Protein AF-A0AAU4YVR7-F1 (afdb_monomer_lite)

Sequence (66 aa):
MIPMTIGTVVATTGLIFLADSKGTATKVYAFYADFMPVGRATVNSIRFAGAIAVLVGGFWIATAVI

Radius of gyration: 13.68 Å; chains: 1; bounding box: 30×18×41 Å

pLDDT: mean 83.33, std 8.29, range [57.34, 92.25]

Structure (mmCIF, N/CA/C/O backbone):
data_AF-A0AAU4YVR7-F1
#
_entry.id   AF-A0AAU4YVR7-F1
#
loop_
_atom_site.group_PDB
_atom_site.id
_atom_site.type_symbol
_atom_site.label_atom_id
_atom_site.label_alt_id
_atom_site.label_comp_id
_atom_site.label_asym_id
_atom_site.label_entity_id
_atom_site.label_seq_id
_atom_site.pdbx_PDB_ins_code
_atom_site.Cartn_x
_atom_site.Cartn_y
_atom_site.Cartn_z
_atom_site.occupancy
_atom_site.B_iso_or_equiv
_atom_site.auth_seq_id
_atom_site.auth_comp_id
_atom_site.auth_asym_id
_atom_site.auth_atom_id
_atom_site.pdbx_PDB_model_num
ATOM 1 N N . MET A 1 1 ? 7.330 -5.674 -22.038 1.00 61.66 1 MET A N 1
ATOM 2 C CA . MET A 1 1 ? 5.953 -5.158 -21.819 1.00 61.66 1 MET A CA 1
ATOM 3 C C . MET A 1 1 ? 5.381 -5.561 -20.462 1.00 61.66 1 MET A C 1
ATOM 5 O O . MET A 1 1 ? 5.077 -4.675 -19.681 1.00 61.66 1 MET A O 1
ATOM 9 N N . ILE A 1 2 ? 5.297 -6.859 -20.143 1.00 70.94 2 ILE A N 1
ATOM 10 C CA . ILE A 1 2 ? 4.752 -7.376 -18.867 1.00 70.94 2 ILE A CA 1
ATOM 11 C C . ILE A 1 2 ? 5.339 -6.706 -17.596 1.00 70.94 2 ILE A C 1
ATOM 13 O O . ILE A 1 2 ? 4.546 -6.266 -16.763 1.00 70.94 2 ILE A O 1
ATOM 17 N N . PRO A 1 3 ? 6.671 -6.538 -17.429 1.00 74.06 3 PRO A N 1
ATOM 18 C CA . PRO A 1 3 ? 7.227 -5.9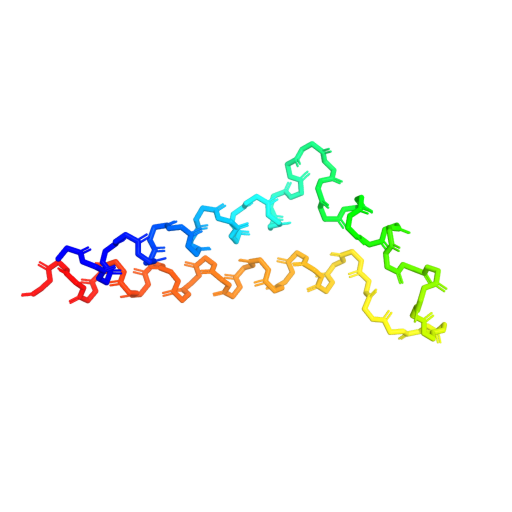27 -16.211 1.00 74.06 3 PRO A CA 1
ATOM 19 C C . PRO A 1 3 ? 6.873 -4.439 -16.052 1.00 74.06 3 PRO A C 1
ATOM 21 O O . PRO A 1 3 ? 6.640 -3.978 -14.938 1.00 74.06 3 PRO A O 1
ATOM 24 N N . MET A 1 4 ? 6.737 -3.706 -17.161 1.00 82.25 4 MET A N 1
ATOM 25 C C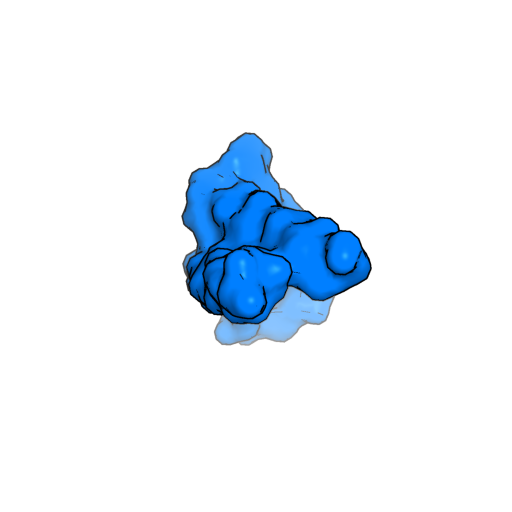A . MET A 1 4 ? 6.320 -2.299 -17.166 1.00 82.25 4 MET A CA 1
ATOM 26 C C . MET A 1 4 ? 4.864 -2.141 -16.714 1.00 82.25 4 MET A C 1
ATOM 28 O O . MET A 1 4 ? 4.544 -1.261 -15.915 1.00 82.25 4 MET A O 1
ATOM 32 N N . THR A 1 5 ? 3.978 -3.012 -17.204 1.00 86.75 5 THR A N 1
ATOM 33 C CA . THR A 1 5 ? 2.563 -3.020 -16.816 1.00 86.75 5 THR A CA 1
ATOM 34 C C . THR A 1 5 ? 2.409 -3.341 -15.332 1.00 86.75 5 THR A C 1
ATOM 36 O O . THR A 1 5 ? 1.693 -2.631 -14.630 1.00 86.75 5 THR A O 1
ATOM 39 N N . ILE A 1 6 ? 3.131 -4.351 -14.834 1.00 86.06 6 ILE A N 1
ATOM 40 C CA . ILE A 1 6 ? 3.122 -4.716 -13.410 1.00 86.06 6 ILE A CA 1
ATOM 41 C C . ILE A 1 6 ? 3.646 -3.555 -12.559 1.00 86.06 6 ILE A C 1
ATOM 43 O O . ILE A 1 6 ? 2.972 -3.145 -11.616 1.00 86.06 6 ILE A O 1
ATOM 47 N N . GLY A 1 7 ? 4.793 -2.972 -12.921 1.00 85.94 7 GLY A N 1
ATOM 48 C CA . GLY A 1 7 ? 5.370 -1.837 -12.196 1.00 85.94 7 GLY A CA 1
ATOM 49 C C . GLY A 1 7 ? 4.422 -0.637 -12.132 1.00 85.94 7 GLY A C 1
ATOM 50 O O . GLY A 1 7 ? 4.251 -0.040 -11.071 1.00 85.94 7 GLY A O 1
ATOM 51 N N . THR A 1 8 ? 3.729 -0.344 -13.236 1.00 89.25 8 THR A N 1
ATOM 52 C CA . THR A 1 8 ? 2.752 0.753 -13.314 1.00 89.25 8 THR A CA 1
ATOM 53 C C . THR A 1 8 ? 1.558 0.499 -12.405 1.00 89.25 8 THR A C 1
ATOM 55 O O . THR A 1 8 ? 1.230 1.351 -11.586 1.00 89.25 8 THR A O 1
ATOM 58 N N . VAL A 1 9 ? 0.945 -0.687 -12.471 1.00 91.44 9 VAL A N 1
ATOM 59 C CA . VAL A 1 9 ? -0.203 -1.034 -11.615 1.00 91.44 9 VAL A CA 1
ATOM 60 C C . VAL A 1 9 ? 0.177 -0.968 -10.137 1.00 91.44 9 VAL A C 1
ATOM 62 O O . VAL A 1 9 ? -0.563 -0.386 -9.340 1.00 91.44 9 VAL A O 1
ATOM 65 N N . VAL A 1 10 ? 1.340 -1.509 -9.766 1.00 90.62 10 VAL A N 1
ATOM 66 C CA . VAL A 1 10 ? 1.831 -1.499 -8.380 1.00 90.62 10 VAL A CA 1
ATOM 67 C C . VAL A 1 10 ? 2.101 -0.068 -7.906 1.00 90.62 10 VAL A C 1
ATOM 69 O O . VAL A 1 10 ? 1.648 0.303 -6.822 1.00 90.62 10 VAL A O 1
ATOM 72 N N . ALA A 1 11 ? 2.745 0.766 -8.728 1.00 90.19 11 ALA A N 1
ATOM 73 C CA . ALA A 1 11 ? 3.027 2.157 -8.384 1.00 90.19 11 ALA A CA 1
ATOM 74 C C . ALA A 1 11 ? 1.748 2.994 -8.243 1.00 90.19 11 ALA A C 1
ATOM 76 O O . ALA A 1 11 ? 1.588 3.717 -7.260 1.00 90.19 11 ALA A O 1
ATOM 77 N N . THR A 1 12 ? 0.807 2.883 -9.188 1.00 91.12 12 THR A N 1
ATOM 78 C CA . THR A 1 12 ? -0.458 3.632 -9.138 1.00 91.12 12 THR A CA 1
ATOM 79 C C . THR A 1 12 ? -1.309 3.201 -7.946 1.00 91.12 12 THR A C 1
ATOM 81 O O . THR A 1 12 ? -1.849 4.047 -7.236 1.00 91.12 12 THR A O 1
ATOM 84 N N . THR A 1 13 ? -1.382 1.897 -7.671 1.00 89.38 13 THR A N 1
ATOM 85 C CA . THR A 1 13 ? -2.102 1.365 -6.505 1.00 89.38 13 THR A CA 1
ATOM 86 C C . THR A 1 13 ? -1.461 1.842 -5.203 1.00 89.38 13 THR A C 1
ATOM 88 O O . THR A 1 13 ? -2.157 2.321 -4.308 1.00 89.38 13 THR A O 1
ATOM 91 N N . GLY A 1 14 ? -0.129 1.794 -5.115 1.00 89.19 14 GLY A N 1
ATOM 92 C CA . GLY A 1 14 ? 0.617 2.326 -3.979 1.00 89.19 14 GLY A CA 1
ATOM 93 C C . GLY A 1 14 ? 0.350 3.811 -3.742 1.00 89.19 14 GLY A C 1
ATOM 94 O O . GLY A 1 14 ? 0.131 4.224 -2.604 1.00 89.19 14 GLY A O 1
ATOM 95 N N . LEU A 1 15 ? 0.284 4.604 -4.815 1.00 91.38 15 LEU A N 1
ATOM 96 C CA . LEU A 1 15 ? 0.015 6.039 -4.746 1.00 91.38 15 LEU A CA 1
ATOM 97 C C . LEU A 1 15 ? -1.391 6.328 -4.205 1.00 91.38 15 LEU A C 1
ATOM 99 O O . LEU A 1 15 ? -1.552 7.215 -3.368 1.00 91.38 15 LEU A O 1
ATOM 103 N N . ILE A 1 16 ? -2.397 5.559 -4.638 1.00 91.25 16 ILE A N 1
ATOM 104 C CA . ILE A 1 16 ? -3.781 5.673 -4.148 1.00 91.25 16 ILE A CA 1
ATOM 105 C C . ILE A 1 16 ? -3.840 5.437 -2.635 1.00 91.25 16 ILE A C 1
ATOM 107 O O . ILE A 1 16 ? -4.500 6.200 -1.926 1.00 91.25 16 ILE A O 1
ATOM 111 N N . PHE A 1 17 ? -3.127 4.422 -2.139 1.00 87.88 17 PHE A N 1
ATOM 112 C CA . PHE A 1 17 ? -3.043 4.134 -0.708 1.00 87.88 17 PHE A CA 1
ATOM 113 C C . PHE A 1 17 ? -2.247 5.188 0.059 1.00 87.88 17 PHE A C 1
ATOM 115 O O . PHE A 1 17 ? -2.698 5.642 1.106 1.00 87.88 17 PHE A O 1
ATOM 122 N N . LEU A 1 18 ? -1.093 5.615 -0.455 1.00 88.69 18 LEU A N 1
ATOM 123 C CA . LEU A 1 18 ? -0.228 6.603 0.193 1.00 88.69 18 LEU A CA 1
ATOM 124 C C . LEU A 1 18 ? -0.924 7.961 0.366 1.00 88.69 18 LEU A C 1
ATOM 126 O O . LEU A 1 18 ? -0.903 8.550 1.455 1.00 88.69 18 LEU A O 1
ATOM 130 N N . ALA A 1 19 ? -1.557 8.440 -0.705 1.00 88.62 19 ALA A N 1
ATOM 131 C CA . ALA A 1 19 ? -2.290 9.702 -0.727 1.00 88.62 19 ALA A CA 1
ATOM 132 C C . ALA A 1 19 ? -3.644 9.626 -0.002 1.00 88.62 19 ALA A C 1
ATOM 134 O O . ALA A 1 19 ? -4.306 10.649 0.135 1.00 88.62 19 ALA A O 1
ATOM 135 N N . ASP A 1 20 ? -4.064 8.430 0.428 1.00 87.50 20 ASP A N 1
ATOM 136 C CA . ASP A 1 20 ? -5.409 8.151 0.938 1.00 87.50 20 ASP 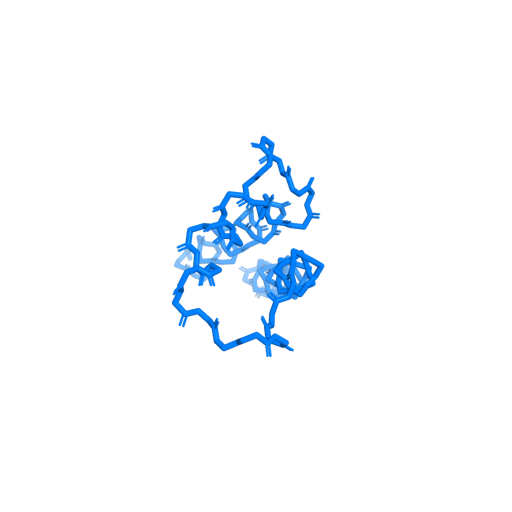A CA 1
ATOM 137 C C . ASP A 1 20 ? -6.512 8.740 0.035 1.00 87.50 20 ASP A C 1
ATOM 139 O O . ASP A 1 20 ? -7.479 9.360 0.483 1.00 87.50 20 ASP A O 1
ATOM 143 N N . SER A 1 21 ? -6.356 8.577 -1.284 1.00 83.94 21 SER A N 1
ATOM 144 C CA . SER A 1 21 ? -7.261 9.190 -2.259 1.00 83.94 21 SER A CA 1
ATOM 145 C C . SER A 1 21 ? -8.690 8.695 -2.031 1.00 83.94 21 SER A C 1
ATOM 147 O O . SER A 1 21 ? -8.925 7.490 -1.945 1.00 83.94 21 SER 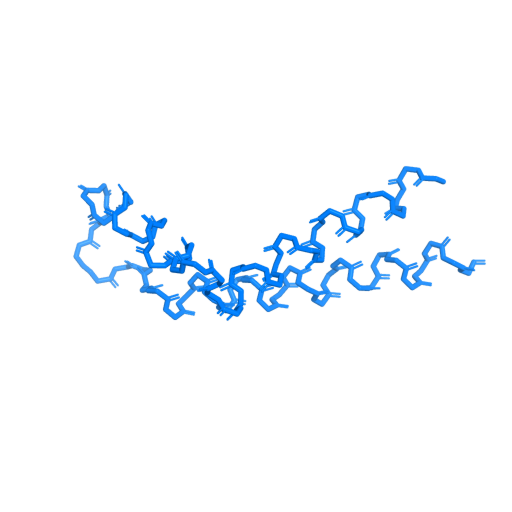A O 1
ATOM 149 N N . LYS A 1 22 ? -9.657 9.613 -1.894 1.00 86.06 22 LYS A N 1
ATOM 150 C CA . LYS A 1 22 ? -11.068 9.314 -1.555 1.00 86.06 22 LYS A CA 1
ATOM 151 C C . LYS A 1 22 ? -11.264 8.525 -0.244 1.00 86.06 22 LYS A C 1
ATOM 153 O O . LYS A 1 22 ? -12.290 7.845 -0.088 1.00 86.06 22 LYS A O 1
ATOM 158 N N . GLY A 1 23 ? -10.294 8.592 0.671 1.00 85.81 23 GLY A N 1
ATOM 159 C CA . GLY A 1 23 ? -10.292 7.829 1.916 1.00 85.81 23 GLY A CA 1
ATOM 160 C C . GLY A 1 23 ? -10.114 6.328 1.688 1.00 85.81 23 GLY A C 1
ATOM 161 O O . GLY A 1 23 ? -10.709 5.538 2.414 1.00 85.81 23 GLY A O 1
ATOM 162 N N . THR A 1 24 ? -9.406 5.908 0.634 1.00 87.06 24 THR A N 1
ATOM 163 C CA . THR A 1 24 ? -9.251 4.483 0.289 1.00 87.06 24 THR A CA 1
ATOM 164 C C . THR A 1 24 ? -8.514 3.702 1.377 1.00 87.06 24 THR A C 1
ATOM 166 O O . THR A 1 24 ? -8.981 2.635 1.765 1.00 87.06 24 THR A O 1
ATOM 169 N N . ALA A 1 25 ? -7.413 4.226 1.923 1.00 83.44 25 ALA A N 1
ATOM 170 C CA . ALA A 1 25 ? -6.708 3.589 3.036 1.00 83.44 25 ALA A CA 1
ATOM 171 C C . ALA A 1 25 ? -7.584 3.570 4.295 1.00 83.44 25 ALA A C 1
ATOM 173 O O . ALA A 1 25 ? -7.625 2.566 5.001 1.00 83.44 25 ALA A O 1
ATOM 174 N N . THR A 1 26 ? -8.348 4.640 4.524 1.00 85.19 26 THR A N 1
ATOM 175 C CA . THR A 1 26 ? -9.308 4.726 5.633 1.00 85.19 26 THR A CA 1
ATOM 176 C C . THR A 1 26 ? -10.446 3.702 5.503 1.00 85.19 26 THR A C 1
ATOM 178 O O . THR A 1 26 ? -10.786 3.031 6.473 1.00 85.19 26 THR A O 1
ATOM 181 N N . LYS A 1 27 ? -11.004 3.515 4.304 1.00 86.62 27 LYS A N 1
ATOM 182 C CA . LYS A 1 27 ? -12.059 2.526 4.018 1.00 86.62 27 LYS A CA 1
ATOM 183 C C . LYS A 1 27 ? -11.552 1.095 4.108 1.00 86.62 27 LYS A C 1
ATOM 185 O O . LYS A 1 27 ? -12.247 0.242 4.644 1.00 86.62 27 LYS A O 1
ATOM 190 N N . VAL A 1 28 ? -10.348 0.836 3.600 1.00 84.44 28 VAL A N 1
ATOM 191 C CA . VAL A 1 28 ? -9.713 -0.481 3.711 1.00 84.44 28 VAL A CA 1
ATOM 192 C C . VAL A 1 28 ? -9.413 -0.796 5.171 1.00 84.44 28 VAL A C 1
ATOM 194 O O . VAL A 1 28 ? -9.737 -1.888 5.623 1.00 84.44 28 VAL A O 1
ATOM 197 N N . TYR A 1 29 ? -8.888 0.163 5.936 1.00 84.38 29 TYR A N 1
ATOM 198 C CA . TYR A 1 29 ? -8.751 0.002 7.381 1.00 84.38 29 TYR A CA 1
ATOM 199 C C . TYR A 1 29 ? -10.099 -0.308 8.034 1.00 84.38 29 TYR A C 1
ATOM 201 O O . TYR A 1 29 ? -10.188 -1.300 8.738 1.00 84.38 29 TYR A O 1
ATOM 209 N N . ALA A 1 30 ? -11.148 0.474 7.762 1.00 84.88 30 ALA A N 1
ATOM 210 C CA . ALA A 1 30 ? -12.470 0.260 8.350 1.00 84.88 30 ALA A CA 1
ATOM 211 C C . ALA A 1 30 ? -13.050 -1.125 8.016 1.00 84.88 30 ALA A C 1
ATOM 213 O O . ALA A 1 30 ? -13.603 -1.773 8.893 1.00 84.88 30 ALA A O 1
ATOM 214 N N . PHE A 1 31 ? -12.873 -1.603 6.781 1.00 84.75 31 PHE A N 1
ATOM 215 C CA . PHE A 1 31 ? -13.322 -2.934 6.365 1.00 84.75 31 PHE A CA 1
ATOM 216 C C . PHE A 1 31 ? -12.607 -4.062 7.117 1.00 84.75 31 PHE A C 1
ATOM 218 O O . PHE A 1 31 ? -13.227 -5.053 7.489 1.00 84.75 31 PHE A O 1
ATOM 225 N N . TYR A 1 32 ? -11.297 -3.930 7.331 1.00 80.94 32 TYR A N 1
ATOM 226 C CA . TYR A 1 32 ? -10.513 -4.961 8.010 1.00 80.94 32 TYR A CA 1
ATOM 227 C C . TYR A 1 32 ? -10.432 -4.777 9.529 1.00 80.94 32 TYR A C 1
ATOM 229 O O . TYR A 1 32 ? -10.020 -5.708 10.214 1.00 80.94 32 TYR A O 1
ATOM 237 N N . ALA A 1 33 ? -10.817 -3.617 10.064 1.00 80.31 33 ALA A N 1
ATOM 238 C CA . ALA A 1 33 ? -10.775 -3.322 11.494 1.00 80.31 33 ALA A CA 1
ATOM 239 C C . ALA A 1 33 ? -11.603 -4.328 12.302 1.00 80.31 33 ALA A C 1
ATOM 241 O O . ALA A 1 33 ? -11.163 -4.749 13.367 1.00 80.31 33 ALA A O 1
ATOM 242 N N . ASP A 1 34 ? -12.727 -4.787 11.749 1.00 78.12 34 ASP A N 1
ATOM 243 C CA . ASP A 1 34 ? -13.594 -5.794 12.374 1.00 78.12 34 ASP A CA 1
ATOM 244 C C . ASP A 1 34 ? -12.954 -7.194 12.436 1.00 78.12 34 ASP A C 1
ATOM 246 O O . ASP A 1 34 ? -13.334 -8.023 13.261 1.00 78.12 34 ASP A O 1
ATOM 250 N N . PHE A 1 35 ? -11.956 -7.465 11.588 1.00 78.38 35 PHE A N 1
ATOM 251 C CA . PHE A 1 35 ? -11.247 -8.748 11.515 1.00 78.38 35 PHE A CA 1
ATOM 252 C C . PHE A 1 35 ? -9.861 -8.712 12.169 1.00 78.38 35 PHE A C 1
ATOM 254 O O . PHE A 1 35 ? -9.200 -9.749 12.276 1.00 78.38 35 PHE A O 1
ATOM 261 N N . MET A 1 36 ? -9.387 -7.534 12.579 1.00 69.81 36 MET A N 1
ATOM 262 C CA . MET A 1 36 ? -8.047 -7.363 13.125 1.00 69.81 36 MET A CA 1
ATOM 263 C C . MET A 1 36 ? -8.057 -7.344 14.659 1.00 69.81 36 MET A C 1
ATOM 265 O O . MET A 1 36 ? -8.871 -6.654 15.270 1.00 69.81 36 MET A O 1
ATOM 269 N N . PRO A 1 37 ? -7.120 -8.053 15.319 1.00 70.25 37 PRO A N 1
ATOM 270 C CA . PRO A 1 37 ? -6.923 -7.922 16.756 1.00 70.25 37 PRO A CA 1
ATOM 271 C C . PRO A 1 37 ? -6.605 -6.471 17.124 1.00 70.25 37 PRO A C 1
ATOM 273 O O . PRO A 1 37 ? -5.793 -5.817 16.460 1.00 70.25 37 PRO A O 1
ATOM 276 N N . VAL A 1 38 ? -7.207 -5.992 18.214 1.00 62.31 38 VAL A N 1
ATOM 277 C CA . VAL A 1 38 ? -7.010 -4.634 18.732 1.00 62.31 38 VAL A CA 1
ATOM 278 C C . VAL A 1 38 ? -5.506 -4.368 18.908 1.00 62.31 38 VAL A C 1
ATOM 280 O O . VAL A 1 38 ? -4.837 -5.046 19.686 1.00 62.31 38 VAL A O 1
ATOM 283 N N . GLY A 1 39 ? -4.959 -3.413 18.142 1.00 64.62 39 GLY A N 1
ATOM 284 C CA . GLY A 1 39 ? -3.544 -3.015 18.195 1.00 64.62 39 GLY A CA 1
ATOM 285 C C . GLY A 1 39 ? -2.671 -3.383 16.985 1.00 64.62 39 GLY A C 1
ATOM 286 O O . GLY A 1 39 ? -1.477 -3.079 17.004 1.00 64.62 39 GLY A O 1
ATOM 287 N N . ARG A 1 40 ? -3.208 -3.999 15.920 1.00 69.69 40 ARG A N 1
ATOM 288 C CA . ARG A 1 40 ? -2.461 -4.241 14.666 1.00 69.69 40 ARG A CA 1
ATOM 289 C C . ARG A 1 40 ? -3.038 -3.459 13.476 1.00 69.69 40 ARG A C 1
ATOM 291 O O . ARG A 1 40 ? -4.230 -3.223 13.413 1.00 69.69 40 ARG A O 1
ATOM 298 N N . ALA A 1 41 ? -2.134 -3.031 12.586 1.00 70.25 41 ALA A N 1
ATOM 299 C CA . ALA A 1 41 ? -2.315 -2.218 11.371 1.00 70.25 41 ALA A CA 1
ATOM 300 C C . ALA A 1 41 ? -3.251 -0.997 11.486 1.00 70.25 41 ALA A C 1
ATOM 302 O O . ALA A 1 41 ? -4.465 -1.110 11.449 1.00 70.25 41 ALA A O 1
ATOM 303 N N . THR A 1 42 ? -2.672 0.205 11.516 1.00 83.62 42 THR A N 1
ATOM 304 C CA . THR A 1 42 ? -3.431 1.470 11.459 1.00 83.62 42 THR A CA 1
ATOM 305 C C . THR A 1 42 ? -3.585 1.958 10.015 1.00 83.62 42 THR A C 1
ATOM 307 O O . THR A 1 42 ? -2.889 1.482 9.115 1.00 83.62 42 THR A O 1
ATOM 310 N N . VAL A 1 43 ? -4.414 2.984 9.784 1.00 85.12 43 VAL A N 1
ATOM 311 C CA . VAL A 1 43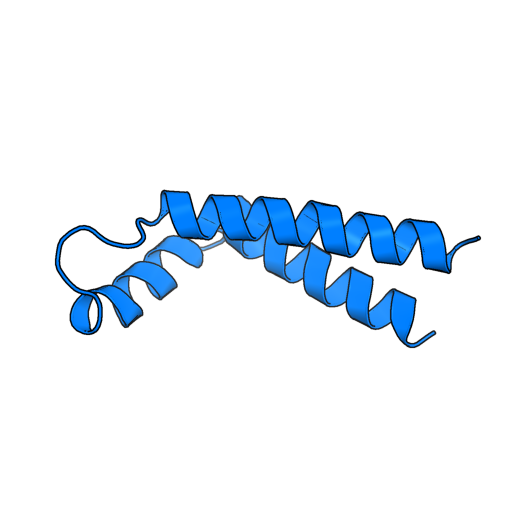 ? -4.463 3.703 8.492 1.00 85.12 43 VAL A CA 1
ATOM 312 C C . VAL A 1 43 ? -3.058 4.134 8.045 1.00 85.12 43 VAL A C 1
ATOM 314 O O . VAL A 1 43 ? -2.701 3.979 6.878 1.00 85.12 43 VAL A O 1
ATOM 317 N N . ASN A 1 44 ? -2.210 4.589 8.974 1.00 86.06 44 ASN A N 1
ATOM 318 C CA . ASN A 1 44 ? -0.824 4.955 8.669 1.00 86.06 44 ASN A CA 1
ATOM 319 C C . ASN A 1 44 ? 0.021 3.763 8.202 1.00 86.06 44 ASN A C 1
ATOM 321 O O . ASN A 1 44 ? 0.858 3.931 7.319 1.00 86.06 44 ASN A O 1
ATOM 325 N N . SER A 1 45 ? -0.213 2.560 8.732 1.00 86.94 45 SER A N 1
ATOM 326 C CA . SER A 1 45 ? 0.454 1.341 8.256 1.00 86.94 45 SER A CA 1
ATOM 327 C C . SER A 1 45 ? 0.080 1.025 6.803 1.00 86.94 45 SER A C 1
ATOM 329 O O . SER A 1 45 ? 0.948 0.653 6.016 1.00 86.94 45 SER A O 1
ATOM 331 N N . ILE A 1 46 ? -1.184 1.233 6.420 1.00 86.69 46 ILE A N 1
ATOM 332 C CA . ILE A 1 46 ? -1.657 1.039 5.038 1.00 86.69 46 ILE A CA 1
ATOM 333 C C . ILE A 1 46 ? -1.047 2.088 4.103 1.00 86.69 46 ILE A C 1
ATOM 335 O O . ILE A 1 46 ? -0.565 1.751 3.023 1.00 86.69 46 ILE A O 1
ATOM 339 N N . ARG A 1 47 ? -0.997 3.355 4.529 1.00 88.50 47 ARG A N 1
ATOM 340 C CA . ARG A 1 47 ? -0.338 4.426 3.762 1.00 88.50 47 ARG A CA 1
ATOM 341 C C . ARG A 1 47 ? 1.151 4.142 3.567 1.00 88.50 47 ARG A C 1
ATOM 343 O O . ARG A 1 47 ? 1.670 4.335 2.471 1.00 88.50 47 ARG A O 1
ATOM 350 N N . PHE A 1 48 ? 1.823 3.634 4.599 1.00 89.75 48 PHE A N 1
ATOM 351 C CA . PHE A 1 48 ? 3.229 3.239 4.531 1.00 89.75 48 PHE A CA 1
ATOM 352 C C . PHE A 1 48 ? 3.460 2.070 3.563 1.00 89.75 48 PHE A C 1
ATOM 354 O O . PHE A 1 48 ? 4.368 2.130 2.736 1.00 89.75 48 PHE A O 1
ATOM 361 N N . ALA A 1 49 ? 2.599 1.049 3.587 1.00 87.81 49 ALA A N 1
ATOM 362 C CA . ALA A 1 49 ? 2.624 -0.016 2.583 1.00 87.81 49 ALA A CA 1
ATOM 363 C C . ALA A 1 49 ? 2.416 0.539 1.161 1.00 87.81 49 ALA A C 1
ATOM 365 O O . ALA A 1 49 ? 3.099 0.120 0.227 1.00 87.81 49 ALA A O 1
ATOM 366 N N . GLY A 1 50 ? 1.544 1.542 1.011 1.00 89.00 50 GLY A N 1
ATOM 367 C CA . GLY A 1 50 ? 1.380 2.305 -0.226 1.00 89.00 50 GLY A CA 1
ATOM 368 C C . GLY A 1 50 ? 2.677 2.965 -0.703 1.00 89.00 50 GLY A C 1
ATOM 369 O O . GLY A 1 50 ? 3.033 2.825 -1.870 1.00 89.00 50 GLY A O 1
ATOM 370 N N . ALA A 1 51 ? 3.437 3.613 0.188 1.00 90.81 51 ALA A N 1
ATOM 371 C CA . ALA A 1 51 ? 4.740 4.197 -0.153 1.00 90.81 51 ALA A CA 1
ATOM 372 C C . ALA A 1 51 ? 5.748 3.153 -0.647 1.00 90.81 51 ALA A C 1
ATOM 374 O O . ALA A 1 51 ? 6.427 3.380 -1.648 1.00 90.81 51 ALA A O 1
ATOM 375 N N . ILE A 1 52 ? 5.816 1.993 0.012 1.00 92.25 52 ILE A N 1
ATOM 376 C CA . ILE A 1 52 ? 6.682 0.891 -0.428 1.00 92.25 52 ILE A CA 1
ATOM 377 C C . ILE A 1 52 ? 6.261 0.420 -1.822 1.00 92.25 52 ILE A C 1
ATOM 379 O O . ILE A 1 52 ? 7.112 0.256 -2.692 1.00 92.25 52 ILE A O 1
ATOM 383 N N . ALA A 1 53 ? 4.959 0.261 -2.069 1.00 90.81 53 ALA A N 1
ATOM 384 C CA . ALA A 1 53 ? 4.449 -0.124 -3.381 1.00 90.81 53 ALA A CA 1
ATOM 385 C C . ALA A 1 53 ? 4.797 0.908 -4.471 1.00 90.81 53 ALA A C 1
ATOM 387 O O . ALA A 1 53 ? 5.179 0.514 -5.569 1.00 90.81 53 ALA A O 1
ATOM 388 N N . VAL A 1 54 ? 4.765 2.214 -4.175 1.00 92.12 54 VAL A N 1
ATOM 389 C CA . VAL A 1 54 ? 5.239 3.251 -5.113 1.00 92.12 54 VAL A CA 1
ATOM 390 C C . VAL A 1 54 ? 6.718 3.067 -5.445 1.00 92.12 54 VAL A C 1
ATOM 392 O O . VAL A 1 54 ? 7.078 3.084 -6.620 1.00 92.12 54 VAL A O 1
ATOM 395 N N . LEU A 1 55 ? 7.572 2.862 -4.438 1.00 90.31 55 LEU A N 1
ATOM 396 C CA . LEU A 1 55 ? 9.014 2.687 -4.641 1.00 90.31 55 LEU A CA 1
ATOM 397 C C . LEU A 1 55 ? 9.331 1.422 -5.442 1.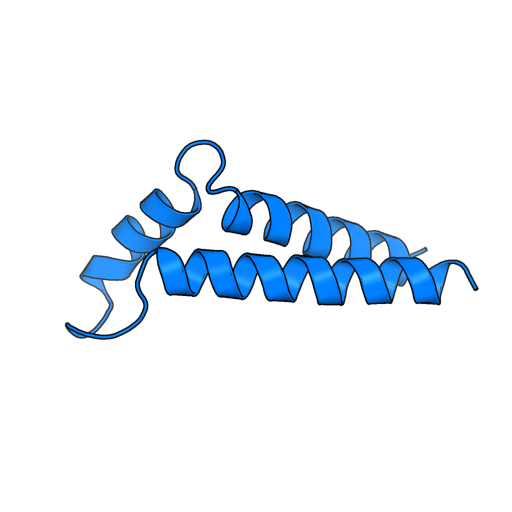00 90.31 55 LEU A C 1
ATOM 399 O O . LEU A 1 55 ? 10.106 1.473 -6.395 1.00 90.31 55 LEU A O 1
ATOM 403 N N . VAL A 1 56 ? 8.702 0.299 -5.091 1.00 90.12 56 VAL A N 1
ATOM 404 C CA . VAL A 1 56 ? 8.883 -0.978 -5.792 1.00 90.12 56 VAL A CA 1
ATOM 405 C C . VAL A 1 56 ? 8.361 -0.877 -7.223 1.00 90.12 56 VAL A C 1
ATOM 407 O O . VAL A 1 56 ? 9.072 -1.238 -8.156 1.00 90.12 56 VAL A O 1
ATOM 410 N N . GLY A 1 57 ? 7.156 -0.341 -7.424 1.00 86.25 57 GLY A N 1
ATOM 411 C CA . GLY A 1 57 ? 6.593 -0.150 -8.759 1.00 86.25 57 GLY A CA 1
ATOM 412 C C . GLY A 1 57 ? 7.451 0.779 -9.620 1.00 86.25 57 GLY A C 1
ATOM 413 O O . GLY A 1 57 ? 7.755 0.447 -10.763 1.00 86.25 57 GLY A O 1
ATOM 414 N N . GLY A 1 58 ? 7.930 1.889 -9.051 1.00 85.81 58 GLY A N 1
ATOM 415 C CA . GLY A 1 58 ? 8.853 2.814 -9.711 1.00 85.81 58 GLY A CA 1
ATOM 416 C C . GLY A 1 58 ? 10.179 2.160 -10.102 1.00 85.81 58 GLY A C 1
ATOM 417 O O . GLY A 1 58 ? 10.642 2.350 -11.224 1.00 85.81 58 GLY A O 1
ATOM 418 N N . PHE A 1 59 ? 10.755 1.331 -9.227 1.00 87.75 59 PHE A N 1
ATOM 419 C CA . PHE A 1 59 ? 11.970 0.567 -9.521 1.00 87.75 59 PHE A CA 1
ATOM 420 C C . PHE A 1 59 ? 11.770 -0.423 -10.678 1.00 87.75 59 PHE A C 1
ATOM 422 O O . PHE A 1 59 ? 12.606 -0.509 -11.577 1.00 87.75 59 PHE A O 1
ATOM 429 N N . TRP A 1 60 ? 10.643 -1.137 -10.699 1.00 84.62 60 TRP A N 1
ATOM 430 C CA . TRP A 1 60 ? 10.299 -2.058 -11.787 1.00 84.62 60 TRP A CA 1
ATOM 431 C C . TRP A 1 60 ? 10.076 -1.340 -13.119 1.00 84.62 60 TRP A C 1
ATOM 433 O O . TRP A 1 60 ? 10.490 -1.843 -14.158 1.00 84.62 60 TRP A O 1
ATOM 443 N N . ILE A 1 61 ? 9.461 -0.155 -13.104 1.00 84.56 61 ILE A N 1
ATOM 444 C CA . ILE A 1 61 ? 9.328 0.672 -14.311 1.00 84.56 61 ILE A CA 1
ATOM 445 C C . ILE A 1 61 ? 10.714 1.114 -14.788 1.00 84.56 61 ILE A C 1
ATOM 447 O O . ILE A 1 61 ? 11.036 0.921 -15.953 1.00 84.56 61 ILE A O 1
ATOM 451 N N . ALA A 1 62 ? 11.543 1.662 -13.895 1.00 83.00 62 ALA A N 1
ATOM 452 C CA . ALA A 1 62 ? 12.866 2.180 -14.241 1.00 83.00 62 ALA A CA 1
ATOM 453 C C . ALA A 1 62 ? 13.791 1.099 -14.819 1.00 83.00 62 ALA A C 1
ATOM 455 O O . ALA A 1 62 ? 14.486 1.341 -15.799 1.00 83.00 62 ALA A O 1
ATOM 456 N N . THR A 1 63 ? 13.768 -0.104 -14.244 1.00 83.00 63 THR A N 1
ATOM 457 C CA . THR A 1 63 ? 14.570 -1.241 -14.724 1.00 83.00 63 THR A CA 1
ATOM 458 C C . THR A 1 63 ? 14.013 -1.886 -15.989 1.00 83.00 63 THR A C 1
ATOM 460 O O . THR A 1 63 ? 14.779 -2.477 -16.734 1.00 83.00 63 THR A O 1
ATOM 463 N N . ALA A 1 64 ? 12.712 -1.761 -16.268 1.00 77.62 64 ALA A N 1
ATOM 464 C CA . ALA A 1 64 ? 12.103 -2.248 -17.508 1.00 77.62 64 ALA A CA 1
ATOM 465 C C . ALA A 1 64 ? 12.281 -1.296 -18.708 1.00 77.62 64 ALA A C 1
ATOM 467 O O . ALA A 1 64 ? 11.892 -1.657 -19.820 1.00 77.62 64 ALA A O 1
ATOM 468 N N . VAL A 1 65 ? 12.792 -0.081 -18.474 1.00 64.44 65 VAL A N 1
ATOM 469 C CA . VAL A 1 65 ? 13.097 0.939 -19.497 1.00 64.44 65 VAL A CA 1
ATOM 470 C C . VAL A 1 65 ? 14.563 0.870 -19.962 1.00 64.44 65 VAL A C 1
ATOM 472 O O . VAL A 1 65 ? 14.880 1.408 -21.021 1.00 64.44 65 VAL A O 1
ATOM 475 N N . ILE A 1 66 ? 15.434 0.202 -19.195 1.00 57.34 66 ILE A N 1
ATOM 476 C CA . ILE A 1 66 ? 16.831 -0.115 -19.549 1.00 57.34 66 ILE A CA 1
ATOM 477 C C . ILE A 1 66 ? 16.863 -1.423 -20.344 1.00 57.34 66 ILE A C 1
ATOM 479 O O . ILE A 1 66 ? 17.636 -1.483 -21.325 1.00 57.34 66 ILE A O 1
#

Foldseek 3Di:
DVLLVVLVVLQVQLVCLLVCPVVVLVVVCVVCVVVDDPPDDDSVNSNVVSVVSNVSSVVSNVVVVD

Secondary structure (DSSP, 8-state):
-HHHHHHHHHHHHHHHHHTTGGGHHHHHHHHHHTTS-TTS--HHHHHHHHHHHHHHHHHHHHHH--